Protein AF-A0A1J4XYE2-F1 (afdb_monomer_lite)

Secondary structure (DSSP, 8-state):
-EEEE-TTS-EEEE-SS---S-EEEEEEEESSSPPTTHHHHHHHHHHHHHHTT-EEEEEEE-SSEEEEEEEPPTT--HHHHHHHHHHHHGGG--EEEEEEEEEES--SHHHHHHHHHHTT--GGG-

Radius of gyration: 17.07 Å; chains: 1; bounding box: 39×28×51 Å

Structure (mmCIF, N/CA/C/O backbone):
data_AF-A0A1J4XYE2-F1
#
_entry.id   AF-A0A1J4XYE2-F1
#
loop_
_atom_site.group_PDB
_atom_site.id
_atom_site.type_symbol
_atom_site.label_atom_id
_atom_site.label_alt_id
_atom_site.label_comp_id
_atom_site.label_asym_id
_atom_site.label_entity_id
_atom_site.label_seq_id
_atom_site.pdbx_PDB_ins_code
_atom_site.Cartn_x
_atom_site.Cartn_y
_atom_site.Cartn_z
_atom_site.occupancy
_atom_site.B_iso_or_equiv
_atom_site.auth_seq_id
_atom_site.auth_comp_id
_atom_site.auth_asym_id
_atom_site.auth_atom_id
_atom_site.pdbx_PDB_model_num
ATOM 1 N N . MET A 1 1 ? 18.346 -15.484 -23.515 1.00 52.81 1 MET 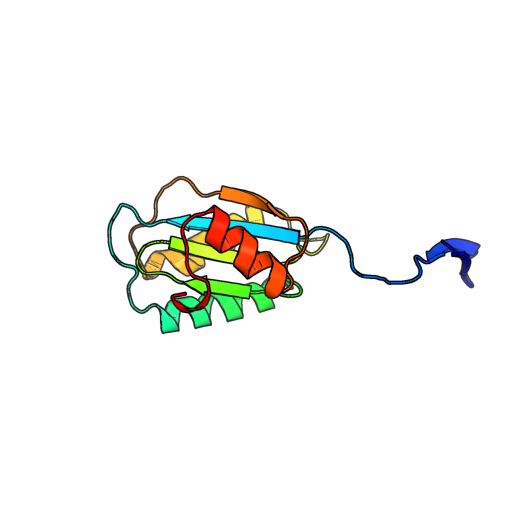A N 1
ATOM 2 C CA . MET A 1 1 ? 18.924 -14.132 -23.362 1.00 52.81 1 MET A CA 1
ATOM 3 C C . MET A 1 1 ? 19.517 -13.744 -24.705 1.00 52.81 1 MET A C 1
ATOM 5 O O . MET A 1 1 ? 20.368 -14.476 -25.192 1.00 52.81 1 MET A O 1
ATOM 9 N N . ARG A 1 2 ? 19.022 -12.679 -25.338 1.00 52.38 2 ARG A N 1
ATOM 10 C CA . ARG A 1 2 ? 19.520 -12.189 -26.628 1.00 52.38 2 ARG A CA 1
ATOM 11 C C . ARG A 1 2 ? 20.309 -10.906 -26.388 1.00 52.38 2 ARG A C 1
ATOM 13 O O . ARG A 1 2 ? 19.824 -10.022 -25.688 1.00 52.38 2 ARG A O 1
ATOM 20 N N . LYS A 1 3 ? 21.522 -10.825 -26.932 1.00 59.81 3 LYS A N 1
ATOM 21 C CA . LYS A 1 3 ? 22.296 -9.580 -26.961 1.00 59.81 3 LYS A CA 1
ATOM 22 C C . LYS A 1 3 ? 21.934 -8.830 -28.237 1.00 59.81 3 LYS A C 1
ATOM 24 O O . LYS A 1 3 ? 22.001 -9.417 -29.315 1.00 59.81 3 LYS A O 1
ATOM 29 N N . GLU A 1 4 ? 21.561 -7.567 -28.112 1.00 74.00 4 GLU A N 1
ATOM 30 C CA . GLU A 1 4 ? 21.409 -6.651 -29.243 1.00 74.00 4 GLU A CA 1
ATOM 31 C C . GLU A 1 4 ? 22.270 -5.416 -29.014 1.00 74.00 4 GLU A C 1
ATOM 33 O O . GLU A 1 4 ? 22.515 -5.029 -27.876 1.00 74.00 4 GLU A O 1
ATOM 38 N N . ILE A 1 5 ? 22.764 -4.816 -30.093 1.00 66.81 5 ILE A N 1
ATOM 39 C CA . ILE A 1 5 ? 23.498 -3.554 -30.034 1.00 66.81 5 ILE A CA 1
ATOM 40 C C . ILE A 1 5 ? 22.587 -2.493 -30.634 1.00 66.81 5 ILE A C 1
ATOM 42 O O . ILE A 1 5 ? 22.117 -2.648 -31.762 1.00 66.81 5 ILE A O 1
ATOM 46 N N . ASP A 1 6 ? 22.285 -1.454 -29.860 1.00 61.56 6 ASP A N 1
ATOM 47 C CA . ASP A 1 6 ? 21.419 -0.382 -30.334 1.00 61.56 6 ASP A CA 1
ATOM 48 C C . ASP A 1 6 ? 22.124 0.524 -31.358 1.00 61.56 6 ASP A C 1
ATOM 50 O O . ASP A 1 6 ? 23.326 0.425 -31.613 1.00 61.56 6 ASP A O 1
ATOM 54 N N . LYS A 1 7 ? 21.364 1.457 -31.943 1.00 50.66 7 LYS A N 1
ATOM 55 C CA . LYS A 1 7 ? 21.860 2.403 -32.960 1.00 50.66 7 LYS A CA 1
ATOM 56 C C . LYS A 1 7 ? 22.978 3.335 -32.460 1.00 50.66 7 LYS A C 1
ATOM 58 O O . LYS A 1 7 ? 23.545 4.069 -33.258 1.00 50.66 7 LYS A O 1
ATOM 63 N N . GLN A 1 8 ? 23.265 3.333 -31.160 1.00 52.22 8 GLN A N 1
ATOM 64 C CA . GLN A 1 8 ? 24.280 4.152 -30.495 1.00 52.22 8 GLN A CA 1
ATOM 65 C C . GLN A 1 8 ? 25.454 3.294 -29.987 1.00 52.22 8 GLN A C 1
ATOM 67 O O . GLN A 1 8 ? 26.322 3.800 -29.281 1.00 52.22 8 GLN A O 1
ATOM 72 N N . GLY A 1 9 ? 25.501 2.003 -30.343 1.00 57.00 9 GLY A N 1
ATOM 73 C CA . GLY A 1 9 ? 26.597 1.095 -30.001 1.00 57.00 9 GLY A CA 1
ATOM 74 C C . GLY A 1 9 ? 26.505 0.474 -28.604 1.00 57.00 9 GLY A C 1
ATOM 75 O O . GLY A 1 9 ? 27.459 -0.164 -28.160 1.00 57.00 9 GLY A O 1
ATOM 76 N N . ARG A 1 10 ? 25.383 0.625 -27.888 1.00 44.84 10 ARG A N 1
ATOM 77 C CA . ARG A 1 10 ? 25.218 0.085 -26.527 1.00 44.84 10 ARG A CA 1
ATOM 78 C C . ARG A 1 10 ? 24.692 -1.343 -26.575 1.00 44.84 10 ARG A C 1
ATOM 80 O O . ARG A 1 10 ? 23.749 -1.640 -27.302 1.00 44.84 10 ARG A O 1
ATOM 87 N N . THR A 1 11 ? 25.275 -2.226 -25.764 1.00 57.62 11 THR A N 1
ATOM 88 C CA . THR A 1 11 ? 24.827 -3.623 -25.654 1.00 57.62 11 THR A CA 1
ATOM 89 C C . THR A 1 11 ? 23.606 -3.721 -24.739 1.00 57.62 11 THR A C 1
ATOM 91 O O . THR A 1 11 ? 23.697 -3.474 -23.538 1.00 57.62 11 THR A O 1
ATOM 94 N N . LEU A 1 12 ? 22.472 -4.117 -25.307 1.00 38.22 12 LEU A N 1
ATOM 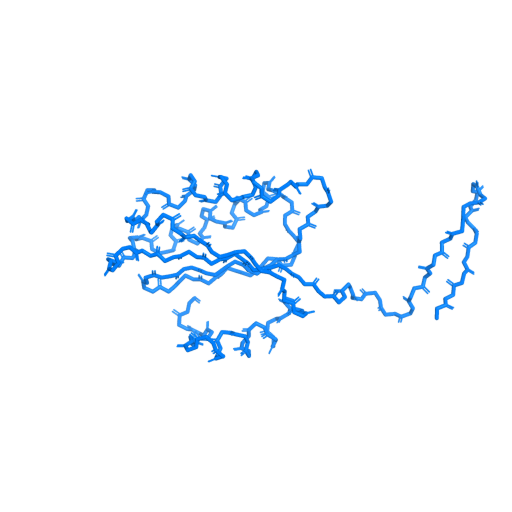95 C CA . LEU A 1 12 ? 21.219 -4.401 -24.625 1.00 38.22 12 LEU A CA 1
ATOM 96 C C . LEU A 1 12 ? 21.058 -5.911 -24.421 1.00 38.22 12 LEU A C 1
ATOM 98 O O . LEU A 1 12 ? 21.223 -6.713 -25.343 1.00 38.22 12 LEU A O 1
ATOM 102 N N . TYR A 1 13 ? 20.707 -6.299 -23.197 1.00 49.66 13 TYR A N 1
ATOM 103 C CA . TYR A 1 13 ? 20.403 -7.681 -22.833 1.00 49.66 13 TYR A CA 1
ATOM 104 C C . TYR A 1 13 ? 18.886 -7.862 -22.813 1.00 49.66 13 TYR A C 1
ATOM 106 O O . TYR A 1 13 ? 18.215 -7.444 -21.872 1.00 49.66 13 TYR A O 1
ATOM 114 N N . ILE A 1 14 ? 18.337 -8.478 -23.860 1.00 44.19 14 ILE A N 1
ATOM 115 C CA . ILE A 1 14 ? 16.905 -8.753 -23.976 1.00 44.19 14 ILE A CA 1
ATOM 116 C C . ILE A 1 14 ? 16.630 -10.155 -23.431 1.00 44.19 14 ILE A C 1
ATOM 118 O O . ILE A 1 14 ? 17.054 -11.183 -23.978 1.00 44.19 14 ILE A O 1
ATOM 122 N N . PHE A 1 15 ? 15.913 -10.209 -22.317 1.00 41.41 15 PHE A N 1
ATOM 123 C CA . PHE A 1 15 ? 15.403 -11.447 -21.747 1.00 41.41 15 PHE A CA 1
ATOM 124 C C . PHE A 1 15 ? 14.063 -11.766 -22.426 1.00 41.41 15 PHE A C 1
ATOM 126 O O . PHE A 1 15 ? 13.123 -10.979 -22.365 1.00 41.41 15 PHE A O 1
ATOM 133 N N . HIS A 1 16 ? 13.973 -12.906 -23.120 1.00 42.25 16 HIS A N 1
ATOM 134 C CA . HIS A 1 16 ? 12.689 -13.404 -23.619 1.00 42.25 16 HIS A CA 1
ATOM 135 C C . HIS A 1 16 ? 11.796 -13.698 -22.400 1.00 42.25 16 HIS A C 1
ATOM 137 O O . HIS A 1 16 ? 12.133 -14.589 -21.626 1.00 42.25 16 HIS A O 1
ATOM 143 N N . ARG A 1 17 ? 10.675 -12.964 -22.277 1.00 41.91 17 ARG A N 1
ATOM 144 C CA . ARG A 1 17 ? 9.741 -12.859 -21.126 1.00 41.91 17 ARG A CA 1
ATOM 145 C C . ARG A 1 17 ? 10.187 -11.845 -20.063 1.00 41.91 17 ARG A C 1
ATOM 147 O O . ARG A 1 17 ? 10.739 -12.195 -19.028 1.00 41.91 17 ARG A O 1
ATOM 154 N N . GLY A 1 18 ? 9.914 -10.574 -20.356 1.00 38.78 18 GLY A N 1
ATOM 155 C CA . GLY A 1 18 ? 10.112 -9.435 -19.462 1.00 38.78 18 GLY A CA 1
ATOM 156 C C . GLY A 1 18 ? 9.028 -9.316 -18.392 1.00 38.78 18 GLY A C 1
ATOM 157 O O . GLY A 1 18 ? 8.189 -8.431 -18.474 1.00 38.78 18 GLY A O 1
ATOM 158 N N . VAL A 1 19 ? 9.072 -10.182 -17.384 1.00 42.19 19 VAL A N 1
ATOM 159 C CA . VAL A 1 19 ? 8.570 -9.832 -16.050 1.00 42.19 19 VAL A CA 1
ATOM 160 C C . VAL A 1 19 ? 9.818 -9.663 -15.201 1.00 42.19 19 VAL A C 1
ATOM 162 O O . VAL A 1 19 ? 10.624 -10.592 -15.107 1.00 42.19 19 VAL A O 1
ATOM 165 N N . ALA A 1 20 ? 10.032 -8.467 -14.658 1.00 47.88 20 ALA A N 1
ATOM 166 C CA . ALA A 1 20 ? 11.013 -8.287 -13.602 1.00 47.88 20 ALA A CA 1
ATOM 167 C C . ALA A 1 20 ? 10.582 -9.205 -12.450 1.00 47.88 20 ALA A C 1
ATOM 169 O O . ALA A 1 20 ? 9.566 -8.959 -11.813 1.00 47.88 20 ALA A O 1
ATOM 170 N N . GLN A 1 21 ? 11.288 -10.318 -12.246 1.00 52.72 21 GLN A N 1
ATOM 171 C CA . GLN A 1 21 ? 11.103 -11.103 -11.032 1.00 52.72 21 GLN A CA 1
ATOM 172 C C . GLN A 1 21 ? 11.516 -10.211 -9.862 1.00 52.72 21 GLN A C 1
ATOM 174 O O . GLN A 1 21 ? 12.632 -9.689 -9.854 1.00 52.72 21 GLN A O 1
ATOM 179 N N . GLY A 1 22 ? 10.615 -10.039 -8.904 1.00 71.75 22 GLY A N 1
ATOM 180 C CA . GLY A 1 22 ? 10.848 -9.275 -7.689 1.00 71.75 22 GLY A CA 1
ATOM 181 C C . GLY A 1 22 ? 10.037 -7.987 -7.615 1.00 71.75 22 GLY A C 1
ATOM 182 O O . GLY A 1 22 ? 10.104 -7.165 -8.519 1.00 71.75 22 GLY A O 1
ATOM 183 N N . GLY A 1 23 ? 9.324 -7.785 -6.512 1.00 84.56 23 GLY A N 1
ATOM 184 C CA . GLY A 1 23 ? 8.650 -6.538 -6.152 1.00 84.56 23 GLY A CA 1
ATOM 185 C C . GLY A 1 23 ? 8.995 -6.117 -4.728 1.00 84.56 23 GLY A C 1
ATOM 186 O O . GLY A 1 23 ? 9.864 -6.698 -4.077 1.00 84.56 23 GLY A O 1
ATOM 187 N N . ASN A 1 24 ? 8.284 -5.119 -4.235 1.00 89.19 24 ASN A N 1
ATOM 188 C CA . ASN A 1 24 ? 8.399 -4.583 -2.894 1.00 89.19 24 ASN A CA 1
ATOM 189 C C . ASN A 1 24 ? 7.049 -4.678 -2.191 1.00 89.19 24 ASN A C 1
ATOM 191 O O . ASN A 1 24 ? 5.989 -4.628 -2.819 1.00 89.19 24 ASN A O 1
ATOM 195 N N . VAL A 1 25 ? 7.108 -4.809 -0.875 1.00 91.94 25 VAL A N 1
ATOM 196 C CA . VAL A 1 25 ? 5.948 -4.727 -0.002 1.00 91.94 25 VAL A CA 1
ATOM 197 C C . VAL A 1 25 ? 6.239 -3.754 1.125 1.00 91.94 25 VAL A C 1
ATOM 199 O O . VAL A 1 25 ? 7.286 -3.834 1.766 1.00 91.94 25 VAL A O 1
ATOM 202 N N . TYR A 1 26 ? 5.298 -2.848 1.352 1.00 94.62 26 TYR A N 1
ATOM 203 C CA . TYR A 1 26 ? 5.237 -2.001 2.531 1.00 94.62 26 TYR A CA 1
ATOM 204 C C . TYR A 1 26 ? 4.086 -2.465 3.418 1.00 94.62 26 TYR A C 1
ATOM 206 O O . TYR A 1 26 ? 2.972 -2.683 2.933 1.00 94.62 26 TYR A O 1
ATOM 214 N N . VAL A 1 27 ? 4.358 -2.611 4.711 1.00 94.12 27 VAL A N 1
ATOM 215 C CA . VAL A 1 27 ? 3.400 -3.077 5.711 1.00 94.12 27 VAL A CA 1
ATOM 216 C C . VAL A 1 27 ? 3.404 -2.134 6.896 1.00 94.12 27 VAL A C 1
ATOM 218 O O . VAL A 1 27 ? 4.462 -1.835 7.450 1.00 94.12 27 VAL A O 1
ATOM 221 N N . HIS A 1 28 ? 2.218 -1.719 7.336 1.00 96.25 28 HIS A N 1
ATOM 222 C CA . HIS A 1 28 ? 2.094 -0.884 8.525 1.00 96.25 28 HIS A CA 1
ATOM 223 C C . HIS A 1 28 ? 0.819 -1.202 9.290 1.00 96.25 28 HIS A C 1
ATOM 225 O O . HIS A 1 28 ? -0.262 -1.295 8.710 1.00 96.25 28 HIS A O 1
ATOM 231 N N . LYS A 1 29 ? 0.951 -1.397 10.600 1.00 95.12 29 LYS A N 1
ATOM 232 C CA . LYS A 1 29 ? -0.155 -1.708 11.504 1.00 95.12 29 LYS A CA 1
ATOM 233 C C . LYS A 1 29 ? -0.473 -0.526 12.411 1.00 95.12 29 LYS A C 1
ATOM 235 O O . LYS A 1 29 ? 0.377 0.319 12.682 1.00 95.12 29 LYS A O 1
ATOM 240 N N . THR A 1 30 ? -1.694 -0.491 12.914 1.00 96.06 30 THR A N 1
ATOM 241 C CA . THR A 1 30 ? -2.107 0.415 13.983 1.00 96.06 30 THR A CA 1
ATOM 242 C C . THR A 1 30 ? -1.636 -0.089 15.349 1.00 96.06 30 THR A C 1
ATOM 244 O O . THR A 1 30 ? -1.343 -1.274 15.528 1.00 96.06 30 THR A O 1
ATOM 247 N N . LYS A 1 31 ? -1.635 0.790 16.359 1.00 93.25 31 LYS A N 1
ATOM 248 C CA . LYS A 1 31 ? -1.379 0.462 17.776 1.00 93.25 31 LYS A CA 1
ATOM 249 C C . LYS A 1 31 ? -2.571 -0.273 18.431 1.00 93.25 31 LYS A C 1
ATOM 251 O O . LYS A 1 31 ? -2.959 0.031 19.553 1.00 93.25 31 LYS A O 1
ATOM 256 N N . GLY A 1 32 ? -3.187 -1.220 17.715 1.00 84.19 32 GLY A N 1
ATOM 257 C CA . GLY A 1 32 ? -4.319 -2.036 18.180 1.00 84.19 32 GLY A CA 1
ATOM 258 C C . GLY A 1 32 ? -5.714 -1.452 17.918 1.00 84.19 32 GLY A C 1
ATOM 259 O O . GLY A 1 32 ? -6.711 -2.123 18.176 1.00 84.19 32 GLY A O 1
ATOM 260 N N . GLU A 1 33 ? -5.809 -0.238 17.376 1.00 90.19 33 GLU A N 1
ATOM 261 C CA . GLU A 1 33 ? -7.083 0.405 17.024 1.00 90.19 33 GLU A CA 1
ATOM 262 C C . GLU A 1 33 ? -7.509 0.099 15.584 1.00 90.19 33 GLU A C 1
ATOM 264 O O . GLU A 1 33 ? -6.677 -0.143 14.714 1.00 90.19 33 GLU A O 1
ATOM 269 N N . SER A 1 34 ? -8.809 0.148 15.289 1.00 95.00 34 SER A N 1
ATOM 270 C CA . SER A 1 34 ? -9.271 -0.003 13.904 1.00 95.00 34 SER A CA 1
ATOM 271 C C . SER A 1 34 ? -8.959 1.236 13.061 1.00 95.00 34 SER A C 1
ATOM 273 O O . SER A 1 34 ? -9.140 2.369 13.508 1.00 95.00 34 SER A O 1
ATOM 275 N N . ILE A 1 35 ? -8.548 1.009 11.816 1.00 96.44 35 ILE A N 1
ATOM 276 C CA . ILE A 1 35 ? -8.346 2.041 10.801 1.00 96.44 35 ILE A CA 1
ATOM 277 C C . ILE A 1 35 ? -9.687 2.725 10.507 1.00 96.44 35 ILE A C 1
ATOM 279 O O . ILE A 1 35 ? -10.683 2.078 10.168 1.00 96.44 35 ILE A O 1
ATOM 283 N N . LYS A 1 36 ? -9.704 4.053 10.611 1.00 94.69 36 LYS A N 1
ATOM 284 C CA . LYS A 1 36 ? -10.858 4.901 10.309 1.00 94.69 36 LYS A CA 1
ATOM 285 C C . LYS A 1 36 ? -10.988 5.074 8.799 1.00 94.69 36 LYS A C 1
ATOM 287 O O . LYS A 1 36 ? -9.995 5.223 8.098 1.00 94.69 36 LYS A O 1
ATOM 292 N N . GLU A 1 37 ? -12.226 5.088 8.308 1.00 95.56 37 GLU A N 1
ATOM 293 C CA . GLU A 1 37 ? -12.550 5.441 6.916 1.00 95.56 37 GLU A CA 1
ATOM 294 C C . GLU A 1 37 ? -11.717 4.674 5.863 1.00 95.56 37 GLU A C 1
ATOM 296 O O . GLU A 1 37 ? -11.162 5.271 4.940 1.00 95.56 37 GLU A O 1
ATOM 301 N N . ARG A 1 38 ? -11.636 3.338 5.990 1.00 94.69 38 ARG A N 1
ATOM 302 C CA . ARG A 1 38 ? -10.778 2.459 5.162 1.00 94.69 38 ARG A CA 1
ATOM 303 C C . ARG A 1 38 ? -10.852 2.734 3.654 1.00 94.69 38 ARG A C 1
ATOM 305 O O . ARG A 1 38 ? -9.823 2.710 2.987 1.00 94.69 38 ARG A O 1
ATOM 312 N N . ASP A 1 39 ? -12.033 3.033 3.114 1.00 94.56 39 ASP A N 1
ATOM 313 C CA . ASP A 1 39 ? -12.189 3.332 1.683 1.00 94.56 39 ASP A CA 1
ATOM 314 C C . ASP A 1 39 ? -11.548 4.670 1.289 1.00 94.56 39 ASP A C 1
ATOM 316 O O . ASP A 1 39 ? -10.939 4.777 0.223 1.00 94.56 39 ASP A O 1
ATOM 320 N N . ARG A 1 40 ? -11.613 5.686 2.162 1.00 96.62 40 ARG A N 1
ATOM 321 C CA . ARG A 1 40 ? -10.909 6.958 1.941 1.00 96.62 40 ARG A CA 1
ATOM 322 C C . ARG A 1 40 ? -9.399 6.776 2.041 1.00 96.62 40 ARG A C 1
ATOM 324 O O . ARG A 1 40 ? -8.690 7.319 1.198 1.00 96.62 40 ARG A O 1
ATOM 331 N N . LEU A 1 41 ? -8.924 5.971 2.995 1.00 97.56 41 LEU A N 1
ATOM 332 C CA . LEU A 1 41 ? -7.512 5.599 3.085 1.00 97.56 41 LEU A CA 1
ATOM 333 C C . LEU A 1 41 ? -7.048 4.887 1.809 1.00 97.56 41 LEU A C 1
ATOM 335 O O . LEU A 1 41 ? -6.035 5.269 1.228 1.00 97.56 41 LEU A O 1
ATOM 339 N N . ARG A 1 42 ? -7.806 3.891 1.332 1.00 97.12 42 ARG A N 1
ATOM 340 C CA . ARG A 1 42 ? -7.485 3.162 0.098 1.00 97.12 42 ARG A CA 1
ATOM 341 C C . ARG A 1 42 ? -7.385 4.120 -1.091 1.00 97.12 42 ARG A C 1
ATOM 343 O O . ARG A 1 42 ? -6.443 4.017 -1.872 1.00 97.12 42 ARG A O 1
ATOM 350 N N . ASN A 1 43 ? -8.301 5.077 -1.218 1.00 97.44 43 ASN A N 1
ATOM 351 C CA . ASN A 1 43 ? -8.254 6.079 -2.287 1.00 97.44 43 ASN A CA 1
ATOM 352 C C . ASN A 1 43 ? -7.051 7.028 -2.157 1.00 97.44 43 ASN A C 1
ATOM 354 O O . ASN A 1 43 ? -6.400 7.320 -3.159 1.00 97.44 43 ASN A O 1
ATOM 358 N N . ALA A 1 44 ? -6.731 7.479 -0.941 1.00 97.94 44 ALA A N 1
ATOM 359 C CA . ALA A 1 44 ? -5.566 8.324 -0.679 1.00 97.94 44 ALA A CA 1
ATOM 360 C C . ALA A 1 44 ? -4.254 7.602 -1.027 1.00 97.94 44 ALA A C 1
ATOM 362 O O . ALA A 1 44 ? -3.420 8.158 -1.735 1.00 97.94 44 ALA A O 1
ATOM 363 N N . LEU A 1 45 ? -4.117 6.337 -0.622 1.00 98.06 45 LEU A N 1
ATOM 364 C CA . LEU A 1 45 ? -2.966 5.498 -0.954 1.00 98.06 45 LEU A CA 1
ATOM 365 C C . LEU A 1 45 ? -2.847 5.235 -2.460 1.00 98.06 45 LEU A C 1
ATOM 367 O O . LEU A 1 45 ? -1.746 5.298 -2.992 1.00 98.06 45 LEU A O 1
ATOM 371 N N . ASN A 1 46 ? -3.957 4.990 -3.167 1.00 97.12 46 ASN A N 1
ATOM 372 C CA . ASN A 1 46 ? -3.928 4.833 -4.627 1.00 97.12 46 ASN A CA 1
ATOM 373 C C . ASN A 1 46 ? -3.463 6.116 -5.326 1.00 97.12 46 ASN A C 1
ATOM 375 O O . ASN A 1 46 ? -2.663 6.060 -6.259 1.00 97.12 46 ASN A O 1
ATOM 379 N N . LYS A 1 47 ? -3.930 7.280 -4.860 1.00 97.69 47 LYS A N 1
ATOM 380 C CA . LYS A 1 47 ? -3.470 8.573 -5.371 1.00 97.69 47 LYS A CA 1
ATOM 381 C C . LYS A 1 47 ? -1.975 8.768 -5.103 1.00 97.69 47 LYS A C 1
ATOM 383 O O . LYS A 1 47 ? -1.245 9.123 -6.022 1.00 97.69 47 LYS A O 1
ATOM 388 N N . GLN A 1 48 ? -1.520 8.478 -3.886 1.00 97.62 48 GLN A N 1
ATOM 389 C CA . GLN A 1 48 ? -0.112 8.604 -3.520 1.00 97.62 48 GLN A CA 1
ATOM 390 C C . GLN A 1 48 ? 0.782 7.656 -4.328 1.00 97.62 48 GLN A C 1
ATOM 392 O O . GLN A 1 48 ? 1.851 8.053 -4.782 1.00 97.62 48 GLN A O 1
ATOM 397 N N . ALA A 1 49 ? 0.335 6.420 -4.557 1.00 95.50 49 ALA A N 1
ATOM 398 C CA . ALA A 1 49 ? 1.045 5.454 -5.387 1.00 95.50 49 ALA A CA 1
ATOM 399 C C . ALA A 1 49 ? 1.229 5.956 -6.826 1.00 95.50 49 ALA A C 1
ATOM 401 O O . ALA A 1 49 ? 2.305 5.790 -7.397 1.00 95.50 49 ALA A O 1
ATOM 402 N N . ALA A 1 50 ? 0.209 6.613 -7.389 1.00 94.44 50 ALA A N 1
ATOM 403 C CA . ALA A 1 50 ? 0.306 7.244 -8.700 1.00 94.44 50 ALA A CA 1
ATOM 404 C C . ALA A 1 50 ? 1.273 8.443 -8.700 1.00 94.44 50 ALA A C 1
ATOM 406 O O . ALA A 1 50 ? 2.075 8.568 -9.617 1.00 94.44 50 ALA A O 1
ATOM 407 N N . GLU A 1 51 ? 1.245 9.295 -7.669 1.00 95.62 51 GLU A N 1
ATOM 408 C CA . GLU A 1 51 ? 2.172 10.434 -7.533 1.00 95.62 51 GLU A CA 1
ATOM 409 C C . GLU A 1 51 ? 3.640 9.999 -7.389 1.00 95.62 51 GLU A C 1
ATOM 411 O O . GLU A 1 51 ? 4.545 10.690 -7.855 1.00 95.62 51 GLU A O 1
ATOM 416 N N . LEU A 1 52 ? 3.878 8.844 -6.762 1.00 94.25 52 LEU A N 1
ATOM 417 C CA . LEU A 1 52 ? 5.203 8.246 -6.589 1.00 94.25 52 LEU A CA 1
ATOM 418 C C . LEU A 1 52 ? 5.655 7.393 -7.787 1.00 94.25 52 LEU A C 1
ATOM 420 O O . LEU A 1 52 ? 6.745 6.821 -7.737 1.00 94.25 52 LEU A O 1
ATOM 424 N N . ASP A 1 53 ? 4.852 7.303 -8.853 1.00 92.06 53 ASP A N 1
ATOM 425 C CA . ASP A 1 53 ? 5.089 6.450 -10.025 1.00 92.06 53 ASP A CA 1
ATOM 426 C C . ASP A 1 53 ? 5.328 4.962 -9.663 1.00 92.06 53 ASP A C 1
ATOM 428 O O . ASP A 1 53 ? 6.191 4.296 -10.248 1.00 92.06 53 ASP A O 1
ATOM 432 N N . LEU A 1 54 ? 4.591 4.427 -8.680 1.00 90.69 54 LEU A N 1
ATOM 433 C CA . LEU A 1 54 ? 4.664 3.008 -8.312 1.00 90.69 54 LEU A CA 1
ATOM 434 C C . LEU A 1 54 ? 4.032 2.126 -9.398 1.00 90.69 54 LEU A C 1
ATOM 436 O O . LEU A 1 54 ? 2.946 2.411 -9.905 1.00 90.69 54 LEU A O 1
ATOM 440 N N . ILE A 1 55 ? 4.695 1.020 -9.736 1.00 88.00 55 ILE A N 1
ATOM 441 C CA . ILE A 1 55 ? 4.294 0.141 -10.845 1.00 88.00 55 ILE A CA 1
ATOM 442 C C . ILE A 1 55 ? 3.591 -1.105 -10.291 1.00 88.00 55 ILE A C 1
ATOM 444 O O . ILE A 1 55 ? 4.021 -1.651 -9.276 1.00 88.00 55 ILE A O 1
ATOM 448 N N . ASP A 1 56 ? 2.530 -1.556 -10.968 1.00 87.94 56 ASP A N 1
ATOM 449 C CA . ASP A 1 56 ? 1.721 -2.734 -10.606 1.00 87.94 56 ASP A CA 1
ATOM 450 C C . ASP A 1 56 ? 1.282 -2.738 -9.130 1.00 87.94 56 ASP A C 1
ATOM 452 O O . ASP A 1 56 ? 1.377 -3.737 -8.415 1.00 87.94 56 ASP A O 1
ATOM 456 N N . THR A 1 57 ? 0.812 -1.578 -8.663 1.00 90.19 57 THR A N 1
ATOM 457 C CA . THR A 1 57 ? 0.455 -1.372 -7.259 1.00 90.19 57 THR A CA 1
ATOM 458 C C . THR A 1 57 ? -0.820 -2.125 -6.881 1.00 90.19 57 THR A C 1
ATOM 460 O O . THR A 1 57 ? -1.871 -1.942 -7.492 1.00 90.19 57 THR A O 1
ATOM 463 N N . THR A 1 58 ? -0.755 -2.903 -5.802 1.00 93.50 58 THR A N 1
ATOM 464 C CA . THR A 1 58 ? -1.908 -3.508 -5.128 1.00 93.50 58 THR A CA 1
ATOM 465 C C . THR A 1 58 ? -1.933 -3.063 -3.671 1.00 93.50 58 THR A C 1
ATOM 467 O O . THR A 1 58 ? -0.984 -3.305 -2.927 1.00 93.50 58 THR A O 1
ATOM 470 N N . ILE A 1 59 ? -3.032 -2.437 -3.246 1.00 95.44 59 ILE A N 1
ATOM 471 C CA . ILE A 1 59 ? -3.222 -1.945 -1.875 1.00 95.44 59 ILE A CA 1
ATOM 472 C C . ILE A 1 59 ? -4.308 -2.763 -1.182 1.00 95.44 59 ILE A C 1
ATOM 474 O O . ILE A 1 59 ? -5.422 -2.888 -1.694 1.00 95.44 59 ILE A O 1
ATOM 478 N N . LYS A 1 60 ? -3.987 -3.267 0.010 1.00 95.38 60 LYS A N 1
ATOM 479 C CA . LYS A 1 60 ? -4.901 -3.992 0.892 1.00 95.38 60 LYS A CA 1
ATOM 480 C C . LYS A 1 60 ? -5.001 -3.299 2.237 1.00 95.38 60 LYS A C 1
ATOM 482 O O . LYS A 1 60 ? -3.987 -3.014 2.869 1.00 95.38 60 LYS A O 1
ATOM 487 N N . VAL A 1 61 ? -6.229 -3.012 2.652 1.00 96.50 61 VAL A N 1
ATOM 488 C CA . VAL A 1 61 ? -6.553 -2.280 3.877 1.00 96.50 61 VAL A CA 1
ATOM 489 C C . VAL A 1 61 ? -7.456 -3.153 4.732 1.00 96.50 61 VAL A C 1
ATOM 491 O O . VAL A 1 61 ? -8.667 -3.222 4.525 1.00 96.50 61 VAL A O 1
ATOM 494 N N . TYR A 1 62 ? -6.850 -3.798 5.720 1.00 95.00 62 TYR A N 1
ATOM 495 C CA . TYR A 1 62 ? -7.550 -4.593 6.718 1.00 95.00 62 TYR A CA 1
ATOM 496 C C . TYR A 1 62 ? -8.059 -3.703 7.854 1.00 95.00 62 TYR A C 1
ATOM 498 O O . TYR A 1 62 ? -7.993 -2.476 7.803 1.00 95.00 62 TYR A O 1
ATOM 506 N N . ASN A 1 63 ? -8.582 -4.318 8.915 1.00 95.06 63 ASN A N 1
ATOM 507 C CA . ASN A 1 63 ? -9.079 -3.569 10.067 1.00 95.06 63 ASN A CA 1
ATOM 508 C C . ASN A 1 63 ? -7.974 -2.814 10.810 1.00 95.06 63 ASN A C 1
ATOM 510 O O . ASN A 1 63 ? -8.227 -1.715 11.284 1.00 95.06 63 ASN A O 1
ATOM 514 N N . THR A 1 64 ? -6.772 -3.377 10.918 1.00 95.69 64 THR A N 1
ATOM 515 C CA . THR A 1 64 ? -5.685 -2.833 11.755 1.00 95.69 64 THR A CA 1
ATOM 516 C C . THR A 1 64 ? -4.336 -2.781 11.043 1.00 95.69 64 THR A C 1
ATOM 518 O O . THR A 1 64 ? -3.339 -2.398 11.644 1.00 95.69 64 THR A O 1
ATOM 521 N N . ILE A 1 65 ? -4.267 -3.190 9.777 1.00 95.38 65 ILE A N 1
ATOM 522 C CA . ILE A 1 65 ? -3.010 -3.308 9.037 1.00 95.38 65 ILE A CA 1
ATOM 523 C C . ILE A 1 65 ? -3.230 -3.002 7.562 1.00 95.38 65 ILE A C 1
ATOM 525 O O . ILE A 1 65 ? -4.288 -3.296 7.000 1.00 95.38 65 ILE A O 1
ATOM 529 N N . ILE A 1 66 ? -2.224 -2.402 6.939 1.00 96.88 66 ILE A N 1
ATOM 530 C CA . ILE A 1 66 ? -2.185 -2.169 5.501 1.00 96.88 66 ILE A CA 1
ATOM 531 C C . ILE A 1 66 ? -1.025 -2.918 4.868 1.00 96.88 66 ILE A C 1
ATOM 533 O O . ILE A 1 66 ? 0.031 -3.081 5.478 1.00 96.88 66 ILE A O 1
ATOM 537 N N . PHE A 1 67 ? -1.232 -3.315 3.618 1.00 95.56 67 PHE A N 1
ATOM 538 C CA . PHE A 1 67 ? -0.206 -3.865 2.749 1.00 95.56 67 PHE A CA 1
ATOM 539 C C . PHE A 1 67 ? -0.236 -3.132 1.414 1.00 95.56 67 PHE A C 1
ATOM 541 O O . PHE A 1 67 ? -1.299 -2.959 0.815 1.00 95.56 67 PHE A O 1
ATOM 548 N N . ILE A 1 68 ? 0.931 -2.719 0.937 1.00 96.06 68 ILE A N 1
ATOM 549 C CA . ILE A 1 68 ? 1.105 -2.094 -0.371 1.00 96.06 68 ILE A CA 1
ATOM 550 C C . ILE A 1 68 ? 2.157 -2.910 -1.106 1.00 96.06 68 ILE A C 1
ATOM 552 O O . ILE A 1 68 ? 3.322 -2.904 -0.721 1.00 96.06 68 ILE A O 1
ATOM 556 N N . PHE A 1 69 ? 1.741 -3.619 -2.147 1.00 93.50 69 PHE A N 1
ATOM 557 C CA . PHE A 1 69 ? 2.609 -4.395 -3.029 1.00 93.50 69 PHE A CA 1
ATOM 558 C C . PHE A 1 69 ? 2.837 -3.602 -4.309 1.00 93.50 69 PHE A C 1
ATOM 560 O O . PHE A 1 69 ? 1.870 -3.105 -4.877 1.00 93.50 69 PHE A O 1
ATOM 567 N N . PHE A 1 70 ? 4.079 -3.447 -4.753 1.00 92.56 70 PHE A N 1
ATOM 568 C CA . PHE A 1 70 ? 4.410 -2.617 -5.918 1.00 92.56 70 PHE A CA 1
ATOM 569 C C . PHE A 1 70 ? 5.813 -2.934 -6.434 1.00 92.56 70 PHE A C 1
ATOM 571 O O . PHE A 1 70 ? 6.609 -3.573 -5.751 1.00 92.56 70 PHE A O 1
ATOM 578 N N . HIS A 1 71 ? 6.162 -2.431 -7.613 1.00 89.50 71 HIS A N 1
ATOM 579 C CA . HIS A 1 71 ? 7.558 -2.248 -7.999 1.00 89.50 71 HIS A CA 1
ATOM 580 C C . HIS A 1 71 ? 7.967 -0.789 -7.830 1.00 89.50 71 HIS A C 1
ATOM 582 O O . HIS A 1 71 ? 7.256 0.138 -8.231 1.00 89.50 71 HIS A O 1
ATOM 588 N N . MET A 1 72 ? 9.145 -0.596 -7.248 1.00 86.56 72 MET A N 1
ATOM 589 C CA . MET A 1 72 ? 9.684 0.723 -6.967 1.00 86.56 72 MET A CA 1
ATOM 590 C C . MET A 1 72 ? 10.406 1.316 -8.192 1.00 86.56 72 MET A C 1
ATOM 592 O O . MET A 1 72 ? 11.262 0.647 -8.785 1.00 86.56 72 MET A O 1
ATOM 596 N N . PRO A 1 73 ? 10.124 2.571 -8.586 1.00 85.56 73 PRO A N 1
ATOM 597 C CA . PRO A 1 73 ? 10.874 3.224 -9.649 1.00 85.56 73 PRO A CA 1
ATOM 598 C C . PRO A 1 73 ? 12.295 3.556 -9.178 1.00 85.56 73 PRO A C 1
ATOM 600 O O . PRO A 1 73 ? 12.509 3.992 -8.053 1.00 85.56 73 PRO A O 1
ATOM 603 N N . LYS A 1 74 ? 13.285 3.431 -10.074 1.00 82.00 74 LYS A N 1
ATOM 604 C CA . LYS A 1 74 ? 14.719 3.618 -9.752 1.00 82.00 74 LYS A CA 1
ATOM 605 C C . LYS A 1 74 ? 15.081 4.970 -9.126 1.00 82.00 74 LYS A C 1
ATOM 607 O O . LYS A 1 74 ? 16.134 5.082 -8.512 1.00 82.00 74 LYS A O 1
ATOM 612 N N . LYS A 1 75 ? 14.268 5.999 -9.375 1.00 86.81 75 LYS A N 1
ATOM 613 C CA . LYS A 1 75 ? 14.489 7.374 -8.908 1.00 86.81 75 LYS A CA 1
ATOM 614 C C . LYS A 1 75 ? 13.976 7.624 -7.488 1.00 86.81 75 LYS A C 1
ATOM 616 O O . LYS A 1 75 ? 14.359 8.627 -6.906 1.00 86.81 75 LYS A O 1
ATOM 621 N N . LEU A 1 76 ? 13.094 6.765 -6.980 1.00 89.31 76 LEU A N 1
ATOM 622 C CA . LEU A 1 76 ? 12.485 6.919 -5.666 1.00 89.31 76 LEU A CA 1
ATOM 623 C C . LEU A 1 76 ? 13.352 6.196 -4.639 1.00 89.31 76 LEU A C 1
ATOM 625 O O . LEU A 1 76 ? 13.740 5.048 -4.863 1.00 89.31 76 LEU A O 1
ATOM 629 N N . SER A 1 77 ? 13.659 6.852 -3.525 1.00 92.00 77 SER A N 1
ATOM 630 C CA . SER A 1 77 ? 14.329 6.209 -2.395 1.00 92.00 77 SER A CA 1
ATOM 631 C C . SER A 1 77 ? 13.320 5.600 -1.420 1.00 92.00 77 SER A C 1
ATOM 633 O O . SER A 1 77 ? 12.172 6.035 -1.328 1.00 92.00 77 SER A O 1
ATOM 635 N N . GLN A 1 78 ? 13.743 4.559 -0.695 1.00 89.06 78 GLN A N 1
ATOM 636 C CA . GLN A 1 78 ? 12.883 3.880 0.279 1.00 89.06 78 GLN A CA 1
ATOM 637 C C . GLN A 1 78 ? 12.387 4.862 1.348 1.00 89.06 78 GLN A C 1
ATOM 639 O O . GLN A 1 78 ? 11.210 4.862 1.682 1.00 89.06 78 GLN A O 1
ATOM 644 N N . LEU A 1 79 ? 13.264 5.755 1.814 1.00 91.56 79 LEU A N 1
ATOM 645 C CA . LEU A 1 79 ? 12.928 6.764 2.814 1.00 91.56 79 LEU A CA 1
ATOM 646 C C . LEU A 1 79 ? 11.861 7.755 2.317 1.00 91.56 79 LEU A C 1
ATOM 648 O O . LEU A 1 79 ? 10.946 8.093 3.061 1.00 91.56 79 LEU A O 1
ATOM 652 N N . GLU A 1 80 ? 11.954 8.220 1.067 1.00 94.19 80 GLU A N 1
ATOM 653 C CA . GLU A 1 80 ? 10.940 9.113 0.481 1.00 94.19 80 GLU A CA 1
ATOM 654 C C . GLU A 1 80 ? 9.575 8.429 0.381 1.00 94.19 80 GLU A C 1
ATOM 656 O O . GLU A 1 80 ? 8.556 9.034 0.716 1.00 94.19 80 GLU A O 1
ATOM 661 N N . LEU A 1 81 ? 9.561 7.162 -0.039 1.00 95.00 81 LEU A N 1
ATOM 662 C CA . LEU A 1 81 ? 8.354 6.346 -0.096 1.00 95.00 81 LEU A CA 1
ATOM 663 C C . LEU A 1 81 ? 7.727 6.172 1.296 1.00 95.00 81 LEU A C 1
ATOM 665 O O . LEU A 1 81 ? 6.536 6.428 1.461 1.00 95.00 81 LEU A O 1
ATOM 669 N N . GLU A 1 82 ? 8.513 5.738 2.285 1.00 93.62 82 GLU A N 1
ATOM 670 C CA . GLU A 1 82 ? 8.032 5.491 3.648 1.00 93.62 82 GLU A CA 1
ATOM 671 C C . GLU A 1 82 ? 7.462 6.766 4.272 1.00 93.62 82 GLU A C 1
ATOM 673 O O . GLU A 1 82 ? 6.336 6.7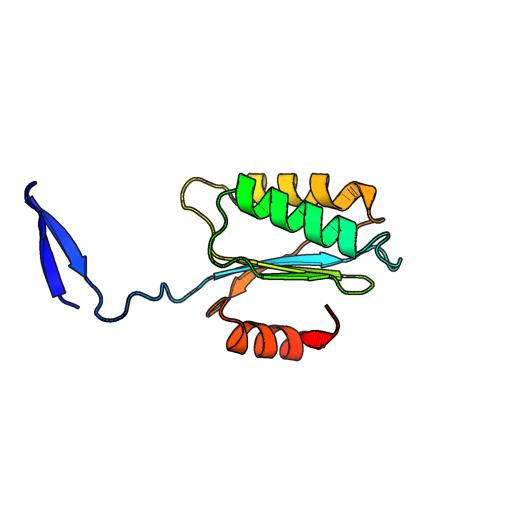45 4.765 1.00 93.62 82 GLU A O 1
ATOM 678 N N . ASN A 1 83 ? 8.178 7.890 4.175 1.00 95.88 83 ASN A N 1
ATOM 679 C CA . ASN A 1 83 ? 7.709 9.178 4.690 1.00 95.88 83 ASN A CA 1
ATOM 680 C C . ASN A 1 83 ? 6.401 9.619 4.020 1.00 95.88 83 ASN A C 1
ATOM 682 O O . ASN A 1 83 ? 5.480 10.092 4.686 1.00 95.88 83 ASN A O 1
ATOM 686 N N . SER A 1 84 ? 6.303 9.451 2.699 1.00 96.62 84 SER A N 1
ATOM 687 C CA . SER A 1 84 ? 5.112 9.819 1.934 1.00 96.62 84 SER A CA 1
ATOM 688 C C . SER A 1 84 ? 3.894 8.977 2.327 1.00 96.62 84 SER A C 1
ATOM 690 O O . SER A 1 84 ? 2.807 9.519 2.556 1.00 96.62 84 SER A O 1
ATOM 692 N N . ILE A 1 85 ? 4.070 7.660 2.476 1.00 96.88 85 ILE A N 1
ATOM 693 C CA . ILE A 1 85 ? 3.001 6.773 2.940 1.00 96.88 85 ILE A CA 1
ATOM 694 C C . ILE A 1 85 ? 2.611 7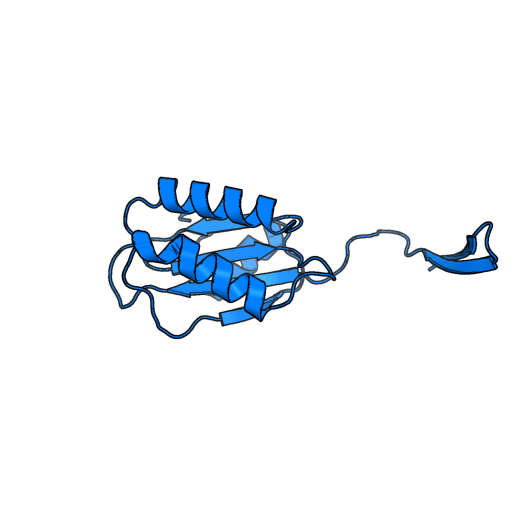.127 4.378 1.00 96.88 85 ILE A C 1
ATOM 696 O O . ILE A 1 85 ? 1.425 7.293 4.651 1.00 96.88 85 ILE A O 1
ATOM 700 N N . GLN A 1 86 ? 3.577 7.305 5.283 1.00 95.88 86 GLN A N 1
ATOM 701 C CA . GLN A 1 86 ? 3.309 7.626 6.687 1.00 95.88 86 GLN A CA 1
ATOM 702 C C . GLN A 1 86 ? 2.500 8.919 6.849 1.00 95.88 86 GLN A C 1
ATOM 704 O O . GLN A 1 86 ? 1.512 8.932 7.584 1.00 95.88 86 GLN A O 1
ATOM 709 N N . GLU A 1 87 ? 2.843 9.988 6.127 1.00 97.06 87 GLU A N 1
ATOM 710 C CA . GLU A 1 87 ? 2.047 11.221 6.156 1.00 97.06 87 GLU A CA 1
ATOM 711 C C . GLU A 1 87 ? 0.650 11.021 5.547 1.00 97.06 87 GLU A C 1
ATOM 713 O O . GLU A 1 87 ? -0.327 11.569 6.061 1.00 97.06 87 GLU A O 1
ATOM 718 N N . THR A 1 88 ? 0.520 10.174 4.519 1.00 97.88 88 THR A N 1
ATOM 719 C CA . THR A 1 88 ? -0.778 9.841 3.908 1.00 97.88 88 THR A CA 1
ATOM 720 C C . THR A 1 88 ? -1.699 9.103 4.877 1.00 97.88 88 THR A C 1
ATOM 722 O O . THR A 1 88 ? -2.894 9.390 4.934 1.00 97.88 88 THR A O 1
ATOM 725 N N . ILE A 1 89 ? -1.177 8.142 5.641 1.00 97.38 89 ILE A N 1
ATOM 726 C CA . ILE A 1 89 ? -2.000 7.279 6.500 1.00 97.38 89 ILE A CA 1
ATOM 727 C C . ILE A 1 89 ? -2.334 7.913 7.854 1.00 97.38 89 ILE A C 1
ATOM 729 O O . ILE A 1 89 ? -3.340 7.560 8.472 1.00 97.38 89 ILE A O 1
ATOM 733 N N . LYS A 1 90 ? -1.520 8.865 8.314 1.00 96.56 90 LYS A N 1
ATOM 734 C CA . LYS A 1 90 ? -1.609 9.523 9.627 1.00 96.56 90 LYS A CA 1
ATOM 735 C C . LYS A 1 90 ? -3.013 10.003 10.032 1.00 96.56 90 LYS A C 1
ATOM 737 O O . LYS A 1 90 ? -3.374 9.795 11.188 1.00 96.56 90 LYS A O 1
ATOM 742 N N . PRO A 1 91 ? -3.860 10.567 9.145 1.00 97.00 91 PRO A N 1
ATOM 743 C CA . PRO A 1 91 ? -5.217 10.980 9.521 1.00 97.00 91 PRO A CA 1
ATOM 744 C C . PRO A 1 91 ? -6.175 9.814 9.824 1.00 97.00 91 PRO A C 1
ATOM 746 O O . PRO A 1 91 ? -7.214 10.014 10.452 1.00 97.00 91 PRO A O 1
ATOM 749 N N . PHE A 1 92 ? -5.853 8.600 9.369 1.00 97.19 92 PHE A N 1
ATOM 750 C CA . PHE A 1 92 ? -6.763 7.452 9.361 1.00 97.19 92 PHE A CA 1
ATOM 751 C C . PHE A 1 92 ? -6.600 6.520 10.565 1.00 97.19 92 PHE A C 1
ATOM 753 O O . PHE A 1 92 ? -7.367 5.570 10.713 1.00 97.19 92 PHE A O 1
ATOM 760 N N . GLY A 1 93 ? -5.643 6.765 11.457 1.00 94.62 93 GLY A N 1
ATOM 761 C CA . GLY A 1 93 ? -5.445 5.898 12.613 1.00 94.62 93 GLY A CA 1
ATOM 762 C C . GLY A 1 93 ? -4.255 6.287 13.471 1.00 94.62 93 GLY A C 1
ATOM 763 O O . GLY A 1 93 ? -3.477 7.173 13.129 1.00 94.62 93 GLY A O 1
ATOM 764 N N . ASN A 1 94 ? -4.128 5.599 14.601 1.00 95.69 94 ASN A N 1
ATOM 765 C CA . ASN A 1 94 ? -2.933 5.644 15.427 1.00 95.69 94 ASN A CA 1
ATOM 766 C C . ASN A 1 94 ? -2.000 4.507 14.999 1.00 95.69 94 ASN A C 1
ATOM 768 O O . ASN A 1 94 ? -2.262 3.339 15.294 1.00 95.69 94 ASN A O 1
ATOM 772 N N . TRP A 1 95 ? -0.959 4.845 14.246 1.00 95.50 95 TRP A N 1
ATOM 773 C CA . TRP A 1 95 ? -0.054 3.883 13.620 1.00 95.50 95 TRP A CA 1
ATOM 774 C C . TRP A 1 95 ? 1.087 3.492 14.555 1.00 95.50 95 TRP A C 1
ATOM 776 O O . TRP A 1 95 ? 1.501 4.281 15.405 1.00 95.50 95 TRP A O 1
ATOM 786 N N . ASP A 1 96 ? 1.565 2.255 14.424 1.00 92.56 96 ASP A N 1
ATOM 787 C CA . ASP A 1 96 ? 2.788 1.813 15.096 1.00 92.56 96 ASP A CA 1
ATOM 788 C C . ASP A 1 96 ? 3.981 2.659 14.609 1.00 92.56 96 ASP A C 1
ATOM 790 O O . ASP A 1 96 ? 3.935 3.244 13.531 1.00 92.56 96 ASP A O 1
ATOM 794 N N . GLU A 1 97 ? 5.040 2.783 15.396 1.00 88.56 97 GLU A N 1
ATOM 795 C CA . GLU A 1 97 ? 6.254 3.474 14.932 1.00 88.56 97 GLU A CA 1
ATOM 796 C C . GLU A 1 97 ? 7.032 2.597 13.950 1.00 88.56 97 GLU A C 1
ATOM 798 O O . GLU A 1 97 ? 7.676 3.097 13.026 1.00 88.56 97 GLU A O 1
ATOM 803 N N . GLU A 1 98 ? 6.909 1.280 14.105 1.00 88.44 98 GLU A N 1
ATOM 804 C CA . GLU A 1 98 ? 7.533 0.312 13.225 1.00 88.44 98 GLU A CA 1
ATOM 805 C C . GLU A 1 98 ? 6.661 0.035 11.995 1.00 88.44 98 GLU A C 1
ATOM 807 O O . GLU A 1 98 ? 5.462 -0.253 12.075 1.00 88.44 98 GLU A O 1
ATOM 812 N N . ASN A 1 99 ? 7.305 0.071 10.834 1.00 89.69 99 ASN A N 1
ATOM 813 C CA . ASN A 1 99 ? 6.770 -0.429 9.577 1.00 89.69 99 ASN A CA 1
ATOM 814 C C . ASN A 1 99 ? 7.742 -1.471 9.009 1.00 89.69 99 ASN A C 1
ATOM 816 O O . ASN A 1 99 ? 8.906 -1.530 9.409 1.00 89.69 99 ASN A O 1
ATOM 820 N N . ALA A 1 100 ? 7.260 -2.312 8.099 1.00 88.38 100 ALA A N 1
ATOM 821 C CA . ALA A 1 100 ? 8.100 -3.285 7.417 1.00 88.38 100 ALA A CA 1
ATOM 822 C C . ALA A 1 100 ? 8.144 -2.987 5.921 1.00 88.38 100 ALA A C 1
ATOM 824 O O . ALA A 1 100 ? 7.108 -2.902 5.262 1.00 88.38 100 ALA A O 1
ATOM 825 N N . PHE A 1 101 ? 9.358 -2.904 5.384 1.00 87.56 101 PHE A N 1
ATOM 826 C CA . PHE A 1 101 ? 9.622 -2.829 3.956 1.00 87.56 101 PHE A CA 1
ATOM 827 C C . PHE A 1 101 ? 10.450 -4.041 3.540 1.00 87.56 101 PHE A C 1
ATOM 829 O O . PHE A 1 101 ? 11.529 -4.285 4.083 1.00 87.56 101 PHE A O 1
ATOM 836 N N . MET A 1 102 ? 9.949 -4.829 2.591 1.00 86.00 102 MET A N 1
ATOM 837 C CA . MET A 1 102 ? 10.606 -6.070 2.171 1.00 86.00 102 MET A CA 1
ATOM 838 C C . MET A 1 102 ? 10.540 -6.260 0.658 1.00 86.00 102 MET A C 1
ATOM 840 O O . MET A 1 102 ? 9.692 -5.687 -0.025 1.00 86.00 102 MET A O 1
ATOM 844 N N . ALA A 1 103 ? 11.426 -7.103 0.131 1.00 82.56 103 ALA A N 1
ATOM 845 C CA . ALA A 1 103 ? 11.309 -7.602 -1.232 1.00 82.56 103 ALA A CA 1
ATOM 846 C C . ALA A 1 103 ? 10.380 -8.824 -1.266 1.00 82.56 103 ALA A C 1
ATOM 848 O O . ALA A 1 103 ? 10.429 -9.677 -0.379 1.00 82.56 103 ALA A O 1
ATOM 849 N N . ILE A 1 104 ? 9.571 -8.929 -2.314 1.00 80.19 104 ILE A N 1
ATOM 850 C CA . ILE A 1 104 ? 8.714 -10.087 -2.595 1.00 80.19 104 ILE A CA 1
ATOM 851 C C . ILE A 1 104 ? 9.053 -10.673 -3.957 1.00 80.19 104 ILE A C 1
ATOM 853 O O . ILE A 1 104 ? 9.680 -10.014 -4.779 1.00 80.19 104 ILE A O 1
ATOM 857 N N . TYR A 1 105 ? 8.647 -11.915 -4.209 1.00 73.00 105 TYR A N 1
ATOM 858 C CA . TYR A 1 105 ? 9.007 -12.618 -5.442 1.00 73.00 105 TYR A CA 1
ATOM 859 C C . TYR A 1 105 ? 8.318 -12.042 -6.688 1.00 73.00 105 TYR A C 1
ATOM 861 O O . TYR A 1 105 ? 8.948 -11.933 -7.737 1.00 73.00 105 TYR A O 1
ATOM 869 N N . ASP A 1 106 ? 7.037 -11.688 -6.589 1.00 77.88 106 ASP A N 1
ATOM 870 C CA . ASP A 1 106 ? 6.238 -11.177 -7.707 1.00 77.88 106 ASP A CA 1
ATOM 871 C C . ASP A 1 106 ? 4.957 -10.511 -7.152 1.00 77.88 106 ASP A C 1
ATOM 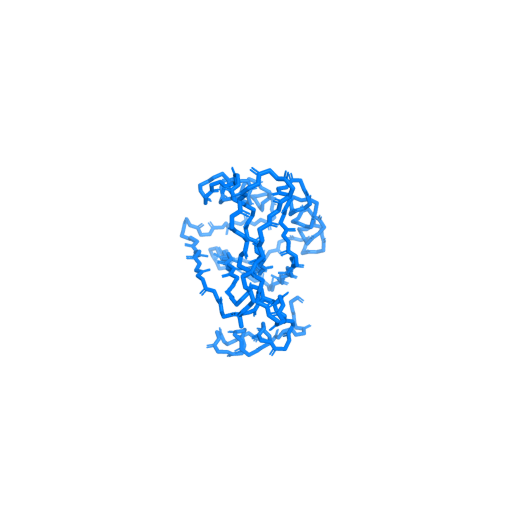873 O O . ASP A 1 106 ? 4.228 -11.169 -6.407 1.00 77.88 106 ASP A O 1
ATOM 877 N N . PRO A 1 107 ? 4.668 -9.233 -7.467 1.00 76.38 107 PRO A N 1
ATOM 878 C CA . PRO A 1 107 ? 3.468 -8.535 -7.001 1.00 76.38 107 PRO A CA 1
ATOM 879 C C . PRO A 1 107 ? 2.197 -8.864 -7.806 1.00 76.38 107 PRO A C 1
ATOM 881 O O . PRO A 1 107 ? 1.168 -8.224 -7.625 1.00 76.38 107 PRO A O 1
ATOM 884 N N . GLN A 1 108 ? 2.196 -9.860 -8.692 1.00 80.56 108 GLN A N 1
ATOM 885 C CA . GLN A 1 108 ? 0.946 -10.334 -9.296 1.00 80.56 108 GLN A CA 1
ATOM 886 C C . GLN A 1 108 ? -0.021 -10.884 -8.235 1.00 80.56 108 GLN A C 1
ATOM 888 O O . GLN A 1 108 ? 0.384 -11.602 -7.318 1.00 80.56 108 GLN A O 1
ATOM 893 N N . GLU A 1 109 ? -1.326 -10.658 -8.427 1.00 82.56 109 GLU A N 1
ATOM 894 C CA . GLU A 1 109 ? -2.388 -11.037 -7.479 1.00 82.56 109 GLU A CA 1
ATOM 895 C C . GLU A 1 109 ? -2.256 -12.472 -6.945 1.00 82.56 109 GLU A C 1
ATOM 897 O O . GLU A 1 109 ? -2.333 -12.702 -5.740 1.00 82.56 109 GLU A O 1
ATOM 902 N N . ARG A 1 110 ? -2.009 -13.454 -7.823 1.00 84.25 110 ARG A N 1
ATOM 903 C CA . ARG A 1 110 ? -1.879 -14.872 -7.436 1.00 84.25 110 ARG A CA 1
ATOM 904 C C . ARG A 1 110 ? -0.770 -15.133 -6.410 1.00 84.25 110 ARG A C 1
ATOM 906 O O . ARG A 1 110 ? -0.855 -16.105 -5.663 1.00 84.25 110 ARG A O 1
ATOM 913 N N . PHE A 1 111 ? 0.293 -14.333 -6.427 1.00 83.94 111 PHE A N 1
ATOM 914 C CA . PHE A 1 111 ? 1.417 -14.448 -5.501 1.00 83.94 111 PHE A CA 1
ATOM 915 C C . PHE A 1 111 ? 1.173 -13.598 -4.261 1.00 83.94 111 PHE A C 1
ATOM 917 O O . PHE A 1 111 ? 1.395 -14.100 -3.164 1.00 83.94 111 PHE A O 1
ATOM 924 N N . ILE A 1 112 ? 0.578 -12.410 -4.415 1.00 86.12 112 ILE A N 1
ATOM 925 C CA . ILE A 1 112 ? 0.097 -11.604 -3.286 1.00 86.12 112 ILE A CA 1
ATOM 926 C C . ILE A 1 112 ? -0.855 -12.415 -2.402 1.00 86.12 112 ILE A C 1
ATOM 928 O O . ILE A 1 112 ? -0.694 -12.415 -1.188 1.00 86.12 112 ILE A O 1
ATOM 932 N N . ARG A 1 113 ? -1.820 -13.142 -2.987 1.00 89.81 113 ARG A N 1
ATOM 933 C CA . ARG A 1 113 ? -2.737 -14.023 -2.241 1.00 89.81 113 ARG A CA 1
ATOM 934 C C . ARG A 1 113 ? -1.967 -15.004 -1.351 1.00 89.81 113 ARG A C 1
ATOM 936 O O . ARG A 1 113 ? -2.242 -15.088 -0.162 1.00 89.81 113 ARG A O 1
ATOM 943 N N . LYS A 1 114 ? -0.945 -15.666 -1.903 1.00 87.12 114 LYS A N 1
ATOM 944 C CA . LYS A 1 114 ? -0.092 -16.605 -1.156 1.00 87.12 114 LYS A CA 1
ATOM 945 C C . LYS A 1 114 ? 0.742 -15.920 -0.076 1.00 87.12 114 LYS A C 1
ATOM 947 O O . LYS A 1 114 ? 0.940 -16.498 0.988 1.00 87.12 114 LYS A O 1
ATOM 952 N N . ASP A 1 115 ? 1.267 -14.731 -0.350 1.00 84.75 115 ASP A N 1
ATOM 953 C CA . ASP A 1 115 ? 2.089 -13.995 0.612 1.00 84.75 115 ASP A CA 1
ATOM 954 C C . ASP A 1 115 ? 1.242 -13.439 1.767 1.00 84.75 115 ASP A C 1
ATOM 956 O O . ASP A 1 115 ? 1.646 -13.553 2.921 1.00 84.75 115 ASP A O 1
ATOM 960 N N . LEU A 1 116 ? 0.022 -12.967 1.497 1.00 86.50 116 LEU A N 1
ATOM 961 C CA . LEU A 1 116 ? -0.941 -12.592 2.535 1.00 86.50 116 LEU A CA 1
ATOM 962 C C . LEU A 1 116 ? -1.384 -13.799 3.368 1.00 86.50 116 LEU A C 1
ATOM 964 O O . LEU A 1 116 ? -1.375 -13.712 4.594 1.00 86.50 116 LEU A O 1
ATOM 968 N N . GLU A 1 117 ? -1.689 -14.939 2.738 1.00 89.12 117 GLU A N 1
ATOM 969 C CA . GLU A 1 117 ? -2.029 -16.182 3.448 1.00 89.12 117 GLU A CA 1
ATOM 970 C C . GLU A 1 117 ? -0.901 -16.618 4.396 1.00 89.12 117 GLU A C 1
ATOM 972 O O . GLU A 1 117 ? -1.154 -16.964 5.551 1.00 89.12 117 GLU A O 1
ATOM 977 N N . ARG A 1 118 ? 0.362 -16.542 3.947 1.00 86.75 118 ARG A N 1
ATOM 978 C CA . ARG A 1 118 ? 1.546 -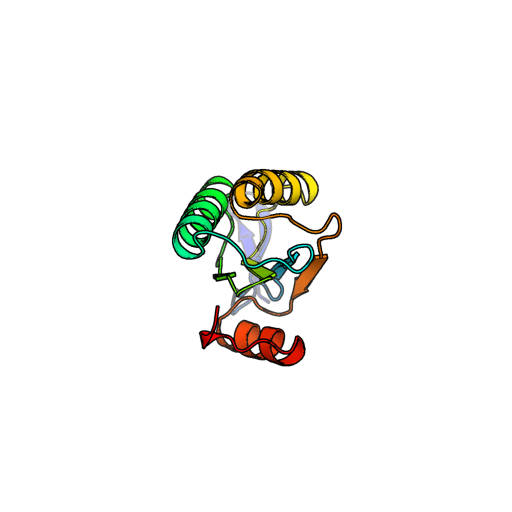16.812 4.786 1.00 86.75 118 ARG A CA 1
ATOM 979 C C . ARG A 1 118 ? 1.649 -15.877 5.987 1.00 86.75 118 ARG A C 1
ATOM 981 O O . ARG A 1 118 ? 2.221 -16.264 7.003 1.00 86.75 118 ARG A O 1
ATOM 988 N N . TRP A 1 119 ? 1.115 -14.666 5.875 1.00 83.69 119 TRP A N 1
ATOM 989 C CA . TRP A 1 119 ? 1.069 -13.673 6.947 1.00 83.69 119 TRP A CA 1
ATOM 990 C C . TRP A 1 119 ? -0.244 -13.699 7.738 1.00 83.69 119 TRP A C 1
ATOM 992 O O . TRP A 1 119 ? -0.497 -12.804 8.541 1.00 83.69 119 TRP A O 1
ATOM 1002 N N . GLY A 1 120 ? -1.077 -14.725 7.539 1.00 89.44 120 GLY A N 1
ATOM 1003 C CA . GLY A 1 120 ? -2.330 -14.910 8.269 1.00 89.44 120 GLY A CA 1
ATOM 1004 C C . GLY A 1 120 ? -3.458 -13.974 7.832 1.00 89.44 120 GLY A C 1
ATOM 1005 O O . GLY A 1 120 ? -4.400 -13.773 8.595 1.00 89.44 120 GLY A O 1
ATOM 1006 N N . CYS A 1 121 ? -3.375 -13.395 6.632 1.00 88.06 121 CYS A N 1
ATOM 1007 C CA . CYS A 1 121 ? -4.375 -12.485 6.076 1.00 88.06 121 CYS A CA 1
ATOM 1008 C C . CYS A 1 121 ? -5.087 -13.121 4.871 1.00 88.06 121 CYS A C 1
ATOM 1010 O O . CYS A 1 121 ? -4.444 -13.686 3.988 1.00 88.06 121 CYS A O 1
ATOM 1012 N N . ASN A 1 122 ? -6.414 -12.991 4.788 1.00 91.00 122 ASN A N 1
ATOM 1013 C CA . ASN A 1 122 ? -7.167 -13.366 3.589 1.00 91.00 122 ASN A CA 1
ATOM 1014 C C . ASN A 1 122 ? -7.181 -12.187 2.605 1.00 91.00 122 ASN A C 1
ATOM 1016 O O . ASN A 1 122 ? -7.525 -11.069 2.977 1.00 91.00 122 ASN A O 1
ATOM 1020 N N . TYR A 1 123 ? -6.804 -12.409 1.347 1.00 89.38 123 TYR A N 1
ATOM 1021 C CA . TYR A 1 123 ? -6.759 -11.354 0.330 1.00 89.38 123 TYR A CA 1
ATOM 1022 C C . TYR A 1 123 ? -8.094 -10.619 0.148 1.00 89.38 123 TYR A C 1
ATOM 1024 O O . TYR A 1 123 ? -8.088 -9.412 -0.094 1.00 89.38 123 TYR A O 1
ATOM 1032 N N . ASP A 1 124 ? -9.224 -11.320 0.239 1.00 90.62 124 ASP A N 1
ATOM 1033 C CA . ASP A 1 124 ? -10.542 -10.754 -0.075 1.00 90.62 124 ASP A CA 1
ATOM 1034 C C . ASP A 1 124 ? -11.120 -9.898 1.073 1.00 90.62 124 ASP A C 1
ATOM 1036 O O . ASP A 1 124 ? -12.061 -9.138 0.858 1.00 90.62 124 ASP A O 1
ATOM 1040 N N . ASP A 1 125 ? -10.508 -9.948 2.262 1.00 88.69 125 ASP A N 1
ATOM 1041 C CA . ASP A 1 125 ? -10.915 -9.152 3.431 1.00 88.69 125 ASP A CA 1
ATOM 1042 C C . ASP A 1 125 ? -10.319 -7.726 3.438 1.00 88.69 125 ASP A C 1
ATOM 1044 O O . ASP A 1 125 ? -10.721 -6.891 4.259 1.00 88.69 125 ASP A O 1
ATOM 1048 N N . GLY A 1 126 ? -9.343 -7.453 2.558 1.00 76.62 126 GLY A N 1
ATOM 1049 C CA . GLY A 1 126 ? -8.561 -6.207 2.498 1.00 76.62 126 GLY A CA 1
ATOM 1050 C C . GLY A 1 126 ? -8.747 -5.374 1.235 1.00 76.62 126 GLY A C 1
ATOM 1051 O O . GLY A 1 126 ? -9.113 -5.912 0.166 1.00 76.62 126 GLY A O 1
#

Foldseek 3Di:
DDWDQDPVRDTDDDDPDPDPFKWKKKKWFAPPAFWAPQVVLVVLVVVLCVVQVWAPWDWDHAGTMIMIITHHDPPDDPVNVVVSSCVSRVVGHHIDPDMDMDMDGHSPPVRVCVVCVVVVHHRVRD

Sequence (126 aa):
MRKEIDKQGRTLYIFHRGVAQGGNVYVHKTKGESIKERDRLRNALNKQAAELDLIDTTIKVYNTIIFIFFHMPKKLSQLELENSIQETIKPFGNWDEENAFMAIYDPQERFIRKDLERWGCNYDDG

pLDDT: mean 84.47, std 16.37, range [38.22, 98.06]